Protein AF-A0A2S8ID60-F1 (afdb_monomer_lite)

Secondary structure (DSSP, 8-state):
---------------------------PPPPPEEEEPSSEEEEESSHHHHHHHHTS-HHHHHHHHHHHHHTTSEEEEETT-EEEE----TT-SEEEEEETT---EEEEEGGGEE--

Organism: Burkholderia cepacia (NCBI:txid292)

Foldseek 3Di:
DDDDDDDDDDDDDDPPPPPPPPPPPDPDDDFDKWWFAADKWKWFLDPVLAVVLVPDDPVSNVVSRVVCVVVVGMDIHHGGFIWGWDDDDPPDQWTWIDGVPGDGITITGPNRTDDD

Radius of gyration: 28.08 Å; chains: 1; bounding box: 39×51×85 Å

Structure (mmCIF, N/CA/C/O backbone):
data_AF-A0A2S8ID60-F1
#
_entry.id   AF-A0A2S8ID60-F1
#
loop_
_atom_site.group_PDB
_atom_site.id
_atom_site.type_symbol
_atom_site.label_atom_id
_atom_site.label_alt_id
_atom_site.label_comp_id
_atom_site.label_asym_id
_atom_site.label_entity_id
_atom_site.label_seq_id
_atom_site.pdbx_PDB_ins_code
_atom_site.Cartn_x
_atom_site.Cartn_y
_atom_site.Cartn_z
_atom_site.occupancy
_atom_site.B_iso_or_equiv
_atom_site.auth_seq_id
_atom_site.auth_comp_id
_atom_site.auth_asym_id
_atom_site.auth_atom_id
_atom_site.pdbx_PDB_model_num
ATOM 1 N N . MET A 1 1 ? 20.741 40.042 69.505 1.00 37.84 1 MET A N 1
ATOM 2 C CA . MET A 1 1 ? 19.869 40.332 68.350 1.00 37.84 1 MET A CA 1
ATOM 3 C C . MET A 1 1 ? 19.507 39.009 67.683 1.00 37.84 1 MET A C 1
ATOM 5 O O . MET A 1 1 ? 20.400 38.271 67.306 1.00 37.84 1 MET A O 1
ATOM 9 N N . THR A 1 2 ? 18.205 38.708 67.696 1.00 40.53 2 THR A N 1
ATOM 10 C CA . THR A 1 2 ? 17.407 37.797 66.844 1.00 40.53 2 THR A CA 1
ATOM 11 C C . THR A 1 2 ? 17.888 36.357 66.579 1.00 40.53 2 THR A C 1
ATOM 13 O O . THR A 1 2 ? 18.603 36.088 65.622 1.00 40.53 2 THR A O 1
ATOM 16 N N . PHE A 1 3 ? 17.355 35.409 67.363 1.00 42.16 3 PHE A N 1
ATOM 17 C CA . PHE A 1 3 ? 17.268 33.981 67.024 1.00 42.16 3 PHE A CA 1
ATOM 18 C C . PHE A 1 3 ? 15.909 33.696 66.354 1.00 42.16 3 PHE A C 1
ATOM 20 O O . PHE A 1 3 ? 14.866 33.870 66.985 1.00 42.16 3 PHE A O 1
ATOM 27 N N . SER A 1 4 ? 15.905 33.242 65.098 1.00 43.72 4 SER A N 1
ATOM 28 C CA . SER A 1 4 ? 14.720 32.665 64.434 1.00 43.72 4 SER A CA 1
ATOM 29 C C . SER A 1 4 ? 14.521 31.223 64.942 1.00 43.72 4 SER A C 1
ATOM 31 O O . SER A 1 4 ? 15.461 30.437 64.891 1.00 43.72 4 SER A O 1
ATOM 33 N N . ARG A 1 5 ? 13.444 30.890 65.683 1.00 43.09 5 ARG A N 1
ATOM 34 C CA . ARG A 1 5 ? 12.094 30.440 65.233 1.00 43.09 5 ARG A CA 1
ATOM 35 C C . ARG A 1 5 ? 12.187 29.219 64.286 1.00 43.09 5 ARG A C 1
ATOM 37 O O . ARG A 1 5 ? 12.861 29.322 63.280 1.00 43.09 5 ARG A O 1
ATOM 44 N N . VAL A 1 6 ? 11.565 28.049 64.482 1.00 49.53 6 VAL A N 1
ATOM 45 C CA . VAL A 1 6 ? 10.308 27.633 65.141 1.00 49.53 6 VAL A CA 1
ATOM 46 C C . VAL A 1 6 ? 10.406 26.148 65.555 1.00 49.53 6 VAL A C 1
ATOM 48 O O . VAL A 1 6 ? 11.141 25.363 64.966 1.00 49.53 6 VAL A O 1
ATOM 51 N N . ARG A 1 7 ? 9.650 25.788 66.599 1.00 49.41 7 ARG A N 1
ATOM 52 C CA . ARG A 1 7 ? 9.563 24.487 67.275 1.00 49.41 7 ARG A CA 1
ATOM 53 C C . ARG A 1 7 ? 8.687 23.453 66.538 1.00 49.41 7 ARG A C 1
ATOM 55 O O . ARG A 1 7 ? 7.684 23.808 65.937 1.00 49.41 7 ARG A O 1
ATOM 62 N N . ARG A 1 8 ? 9.070 22.181 66.720 1.00 47.19 8 ARG A N 1
ATOM 63 C CA . ARG A 1 8 ? 8.275 20.942 66.913 1.00 47.19 8 ARG A CA 1
ATOM 64 C C . ARG A 1 8 ? 6.751 20.962 66.640 1.00 47.19 8 ARG A C 1
ATOM 66 O O . ARG A 1 8 ? 6.016 21.597 67.382 1.00 47.19 8 ARG A O 1
ATOM 73 N N . ALA A 1 9 ? 6.362 20.086 65.705 1.00 50.72 9 ALA A N 1
ATOM 74 C CA . ALA A 1 9 ? 5.441 18.933 65.805 1.00 50.72 9 ALA A CA 1
ATOM 75 C C . ALA A 1 9 ? 3.985 19.055 66.323 1.00 50.72 9 ALA A C 1
ATOM 77 O O . ALA A 1 9 ? 3.675 19.783 67.257 1.00 50.72 9 ALA A O 1
ATOM 78 N N . CYS A 1 10 ? 3.182 18.124 65.780 1.00 45.72 10 CYS A N 1
ATOM 79 C CA . CYS A 1 10 ? 1.851 17.635 66.172 1.00 45.72 10 CYS A CA 1
ATOM 80 C C . CYS A 1 10 ? 0.632 18.456 65.730 1.00 45.72 10 CYS A C 1
ATOM 82 O O . CYS A 1 10 ? 0.330 19.513 66.266 1.00 45.72 10 CYS A O 1
ATOM 84 N N . GLY A 1 11 ? -0.136 17.878 64.803 1.00 39.50 11 GLY A N 1
ATOM 85 C CA . GLY A 1 11 ? -1.466 18.356 64.439 1.00 39.50 11 GLY A CA 1
ATOM 86 C C . GLY A 1 11 ? -2.046 17.567 63.274 1.00 39.50 11 GLY A C 1
ATOM 87 O O . GLY A 1 11 ? -1.999 18.016 62.137 1.00 39.50 11 GLY A O 1
ATOM 88 N N . VAL A 1 12 ? -2.554 16.369 63.561 1.00 50.34 12 VAL A N 1
ATOM 89 C CA . VAL A 1 12 ? -3.396 15.581 62.655 1.00 50.34 12 VAL A CA 1
ATOM 90 C C . VAL A 1 12 ? -4.618 16.417 62.266 1.00 50.34 12 VAL A C 1
ATOM 92 O O . VAL A 1 12 ? -5.485 16.634 63.101 1.00 50.34 12 VAL A O 1
ATOM 95 N N . PHE A 1 13 ? -4.703 16.853 61.010 1.00 46.84 13 PHE A N 1
ATOM 96 C CA . PHE A 1 13 ? -5.968 17.182 60.352 1.00 46.84 13 PHE A CA 1
ATOM 97 C C . PHE A 1 13 ? -5.901 16.681 58.912 1.00 46.84 13 PHE A C 1
ATOM 99 O O . PHE A 1 13 ? -5.319 17.299 58.023 1.00 46.84 13 PHE A O 1
ATOM 106 N N . ALA A 1 14 ? -6.470 15.493 58.719 1.00 49.53 14 ALA A N 1
ATOM 107 C CA . ALA A 1 14 ? -6.777 14.940 57.418 1.00 49.53 14 ALA A CA 1
ATOM 108 C C . ALA A 1 14 ? -7.802 15.848 56.724 1.00 49.53 14 ALA A C 1
ATOM 110 O O . ALA A 1 14 ? -8.965 15.888 57.116 1.00 49.53 14 ALA A O 1
ATOM 111 N N . VAL A 1 15 ? -7.376 16.555 55.679 1.00 50.22 15 VAL A N 1
ATOM 112 C CA . VAL A 1 15 ? -8.286 17.034 54.637 1.00 50.22 15 VAL A CA 1
ATOM 113 C C . VAL A 1 15 ? -8.000 16.181 53.415 1.00 50.22 15 VAL A C 1
ATOM 115 O O . VAL A 1 15 ? -7.040 16.380 52.675 1.00 50.22 15 VAL A O 1
ATOM 118 N N . VAL A 1 16 ? -8.817 15.144 53.293 1.00 51.31 16 VAL A N 1
ATOM 119 C CA . VAL A 1 16 ? -8.886 14.235 52.160 1.00 51.31 16 VAL A CA 1
ATOM 120 C C . VAL A 1 16 ? -9.409 15.037 50.965 1.00 51.31 16 VAL A C 1
ATOM 122 O O . VAL A 1 16 ? -10.609 15.111 50.721 1.00 51.31 16 VAL A O 1
ATOM 125 N N . CYS A 1 17 ? -8.509 15.674 50.218 1.00 48.62 17 CYS A N 1
ATOM 126 C CA . CYS A 1 17 ? -8.811 16.129 48.866 1.00 48.62 17 CYS A CA 1
ATOM 127 C C . CYS A 1 17 ? -8.751 14.902 47.953 1.00 48.62 17 CYS A C 1
ATOM 129 O O . CYS A 1 17 ? -7.743 14.657 47.292 1.00 48.62 17 CYS A O 1
ATOM 131 N N . ILE A 1 18 ? -9.822 14.098 47.943 1.00 53.84 18 ILE A N 1
ATOM 132 C CA . ILE A 1 18 ? -10.086 13.186 46.825 1.00 53.84 18 ILE A CA 1
ATOM 133 C C . ILE A 1 18 ? -10.407 14.098 45.647 1.00 53.84 18 ILE A C 1
ATOM 135 O O . ILE A 1 18 ? -11.553 14.477 45.417 1.00 53.84 18 ILE A O 1
ATOM 139 N N . SER A 1 19 ? -9.361 14.531 44.951 1.00 55.47 19 SER A N 1
ATOM 140 C CA . SER A 1 19 ? -9.470 15.146 43.641 1.00 55.47 19 SER A CA 1
ATOM 141 C C . SER A 1 19 ? -10.197 14.133 42.772 1.00 55.47 19 SER A C 1
ATOM 143 O O . SER A 1 19 ? -9.639 13.093 42.423 1.00 55.47 19 SER A O 1
ATOM 145 N N . ALA A 1 20 ? -11.473 14.391 42.509 1.00 57.34 20 ALA A N 1
ATOM 146 C CA . ALA A 1 20 ? -12.277 13.603 41.603 1.00 57.34 20 ALA A CA 1
ATOM 147 C C . ALA A 1 20 ? -11.573 13.590 40.241 1.00 57.34 20 ALA A C 1
ATOM 149 O O . ALA A 1 20 ? -11.657 14.549 39.475 1.00 57.34 20 ALA A O 1
ATOM 150 N N . PHE A 1 21 ? -10.848 12.510 39.945 1.00 57.25 21 PHE A N 1
ATOM 151 C CA . PHE A 1 21 ? -10.451 12.185 38.586 1.00 57.25 21 PHE A CA 1
ATOM 152 C C . PHE A 1 21 ? -11.739 11.828 37.854 1.00 57.25 21 PHE A C 1
ATOM 154 O O . PHE A 1 21 ? -12.169 10.676 37.825 1.00 57.25 21 PHE A O 1
ATOM 161 N N . VAL A 1 22 ? -12.408 12.858 37.334 1.00 59.44 22 VAL A N 1
ATOM 162 C CA . VAL A 1 22 ? -13.525 12.716 36.410 1.00 59.44 22 VAL A CA 1
ATOM 163 C C . VAL A 1 22 ? -12.987 11.888 35.254 1.00 59.44 22 VAL A C 1
ATOM 165 O O . VAL A 1 22 ? -12.222 12.377 34.425 1.00 59.44 22 VAL A O 1
ATOM 168 N N . THR A 1 23 ? -13.328 10.602 35.246 1.00 62.78 23 THR A N 1
ATOM 169 C CA . THR A 1 23 ? -12.973 9.697 34.160 1.00 62.78 23 THR A CA 1
ATOM 170 C C . THR A 1 23 ? -13.897 10.074 33.013 1.00 62.78 23 THR A C 1
ATOM 172 O O . THR A 1 23 ? -14.983 9.524 32.867 1.00 62.78 23 THR A O 1
ATOM 175 N N . GLN A 1 24 ? -13.532 11.117 32.265 1.00 57.84 24 GLN A N 1
ATOM 176 C CA . GLN A 1 24 ? -14.206 11.457 31.022 1.00 57.84 24 GLN A CA 1
ATOM 177 C C . GLN A 1 24 ? -13.963 10.293 30.069 1.00 57.84 24 GLN A C 1
ATOM 179 O O . GLN A 1 24 ? -12.878 10.138 29.512 1.00 57.84 24 GLN A O 1
ATOM 184 N N . SER A 1 25 ? -14.970 9.436 29.930 1.00 59.91 25 SER A N 1
ATOM 185 C CA . SER A 1 25 ? -15.019 8.410 28.901 1.00 59.91 25 SER A CA 1
ATOM 186 C C . SER A 1 25 ? -15.109 9.113 27.548 1.00 59.91 25 SER A C 1
ATOM 188 O O . SER A 1 25 ? -16.197 9.390 27.050 1.00 59.91 25 SER A O 1
ATOM 190 N N . ALA A 1 26 ? -13.964 9.461 26.964 1.00 63.28 26 ALA A N 1
ATOM 191 C CA . ALA A 1 26 ? -13.915 9.869 25.572 1.00 63.28 26 ALA A CA 1
ATOM 192 C C . ALA A 1 26 ? -14.320 8.656 24.725 1.00 63.28 26 ALA A C 1
ATOM 194 O O . ALA A 1 26 ? -13.585 7.672 24.637 1.00 63.28 26 ALA A O 1
ATOM 195 N N . SER A 1 27 ? -15.509 8.701 24.126 1.00 61.81 27 SER A N 1
ATOM 196 C CA . SER A 1 27 ? -15.904 7.738 23.103 1.00 61.81 27 SER A CA 1
ATOM 197 C C . SER A 1 27 ? -15.043 7.990 21.863 1.00 61.81 27 SER A C 1
ATOM 199 O O . SER A 1 27 ? -15.360 8.854 21.044 1.00 61.81 27 SER A O 1
ATOM 201 N N . VAL A 1 28 ? -13.919 7.285 21.743 1.00 67.88 28 VAL A N 1
ATOM 202 C CA . VAL A 1 28 ? -13.118 7.301 20.515 1.00 67.88 28 VAL A CA 1
ATOM 203 C C . VAL A 1 28 ? -13.967 6.654 19.426 1.00 67.88 28 VAL A C 1
ATOM 205 O O . VAL A 1 28 ? -14.371 5.498 19.557 1.00 67.88 28 VAL A O 1
ATOM 208 N N . ALA A 1 29 ? -14.286 7.409 18.373 1.00 74.06 29 ALA A N 1
ATOM 209 C CA . ALA A 1 29 ? -14.977 6.859 17.216 1.00 74.06 29 ALA A CA 1
ATOM 21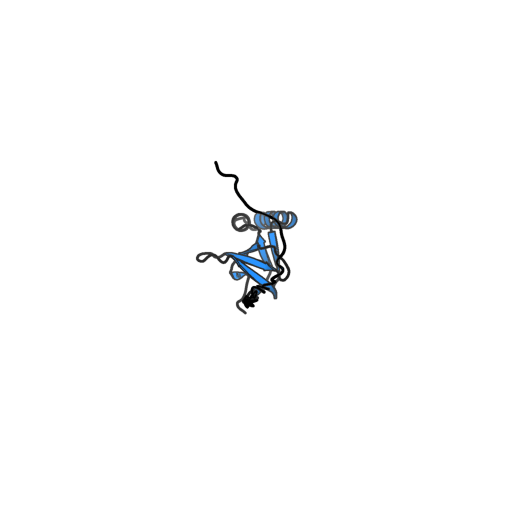0 C C . ALA A 1 29 ? -14.159 5.681 16.669 1.00 74.06 29 ALA A C 1
ATOM 212 O O . ALA A 1 29 ? -12.963 5.820 16.407 1.00 74.06 29 ALA A O 1
ATOM 213 N N . ALA A 1 30 ? -14.795 4.516 16.529 1.00 79.12 30 ALA A N 1
ATOM 214 C CA . ALA A 1 30 ? -14.121 3.343 15.996 1.00 79.12 30 ALA A CA 1
ATOM 215 C C . ALA A 1 30 ? -13.621 3.636 14.567 1.00 79.12 30 ALA A C 1
ATOM 217 O O . ALA A 1 30 ? -14.362 4.238 13.778 1.00 79.12 30 ALA A O 1
ATOM 218 N N . PRO A 1 31 ? -12.396 3.209 14.210 1.00 85.56 31 PRO A N 1
ATOM 219 C CA . PRO A 1 31 ? -11.909 3.314 12.843 1.00 85.56 31 PRO A CA 1
ATOM 220 C C . PRO A 1 31 ? -12.908 2.688 11.867 1.00 85.56 31 PRO A C 1
ATOM 222 O O . PRO A 1 31 ? -13.419 1.590 12.095 1.00 85.56 31 PRO A O 1
ATOM 225 N N . THR A 1 32 ? -13.202 3.385 10.770 1.00 91.38 32 THR A N 1
ATOM 226 C CA . THR A 1 32 ? -14.096 2.841 9.742 1.00 91.38 32 THR A CA 1
ATOM 227 C C . THR A 1 32 ? -13.406 1.681 9.034 1.00 91.38 32 THR A C 1
ATOM 229 O O . THR A 1 32 ? -12.316 1.855 8.490 1.00 91.38 32 THR A O 1
ATOM 232 N N . ALA A 1 33 ? -14.047 0.512 9.045 1.00 94.00 33 ALA A N 1
ATOM 233 C CA . ALA A 1 33 ? -13.590 -0.659 8.310 1.00 94.00 33 ALA A CA 1
ATOM 234 C C . ALA A 1 33 ? -13.897 -0.522 6.812 1.00 94.00 33 ALA A C 1
ATOM 236 O O . ALA A 1 33 ? -14.980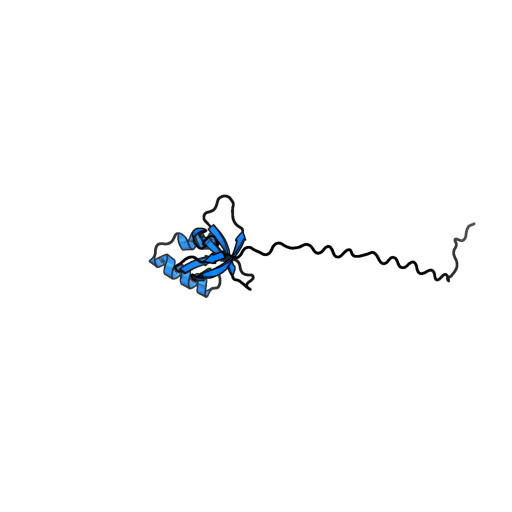 -0.071 6.427 1.00 94.00 33 ALA A O 1
ATOM 237 N N . TYR A 1 34 ? -12.940 -0.950 5.995 1.00 96.00 34 TYR A N 1
ATOM 238 C CA . TYR A 1 34 ? -13.039 -1.070 4.546 1.00 96.00 34 TYR A CA 1
ATOM 239 C C . TYR A 1 34 ? -12.669 -2.486 4.120 1.00 96.00 34 TYR A C 1
ATOM 241 O O . TYR A 1 34 ? -12.026 -3.231 4.866 1.00 96.00 34 TYR A O 1
ATOM 249 N N . HIS A 1 35 ? -13.032 -2.832 2.889 1.00 96.31 35 HIS A N 1
ATOM 250 C CA . HIS A 1 35 ? -12.641 -4.090 2.275 1.00 96.31 35 HIS A CA 1
ATOM 251 C C . HIS A 1 35 ? -11.808 -3.845 1.028 1.00 96.31 35 HIS A C 1
ATOM 253 O O . HIS A 1 35 ? -12.066 -2.928 0.243 1.00 96.31 35 HIS A O 1
ATOM 259 N N . VAL A 1 36 ? -10.789 -4.681 0.867 1.00 97.06 36 VAL A N 1
ATOM 260 C CA . VAL A 1 36 ? -9.964 -4.701 -0.336 1.00 97.06 36 VAL A CA 1
ATOM 261 C C . VAL A 1 36 ? -10.822 -5.185 -1.507 1.00 97.06 36 VAL A C 1
ATOM 263 O O . VAL A 1 36 ? -11.462 -6.235 -1.410 1.00 97.06 36 VAL A O 1
ATOM 266 N N . LYS A 1 37 ? -10.837 -4.428 -2.609 1.00 96.19 37 LYS A N 1
ATOM 267 C CA . LYS A 1 37 ? -11.545 -4.798 -3.842 1.00 96.19 37 LYS A CA 1
ATOM 268 C C . LYS A 1 37 ? -10.998 -6.086 -4.445 1.00 96.19 37 LYS A C 1
ATOM 270 O O . LYS A 1 37 ? -9.888 -6.515 -4.130 1.00 96.19 37 LYS A O 1
ATOM 275 N N . ASP A 1 38 ? -11.762 -6.644 -5.378 1.00 93.38 38 ASP A N 1
ATOM 276 C CA . ASP A 1 38 ? -11.367 -7.803 -6.173 1.00 93.38 38 ASP A CA 1
ATOM 277 C C . ASP A 1 38 ? -9.941 -7.693 -6.734 1.00 93.38 38 ASP A C 1
ATOM 279 O O . ASP A 1 38 ? -9.436 -6.610 -7.051 1.00 93.38 38 ASP A O 1
ATOM 283 N N . GLY A 1 39 ? -9.295 -8.851 -6.869 1.00 92.25 39 GLY A N 1
ATOM 284 C CA . GLY A 1 39 ? -7.917 -8.969 -7.330 1.00 92.25 39 GLY A CA 1
ATOM 285 C C . GLY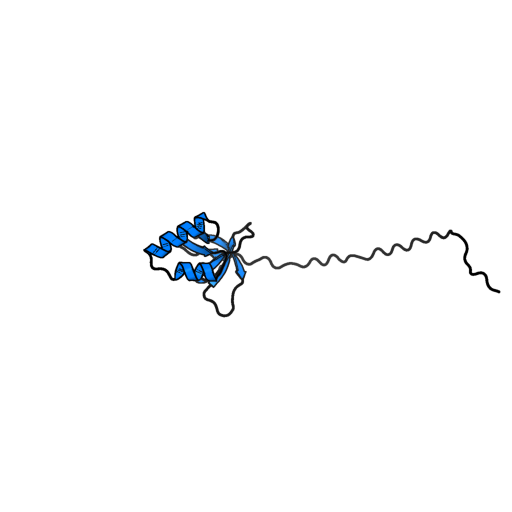 A 1 39 ? -6.884 -8.980 -6.202 1.00 92.25 39 GLY A C 1
ATOM 286 O O . GLY A 1 39 ? -7.149 -9.366 -5.063 1.00 92.25 39 GLY A O 1
ATOM 287 N N . THR A 1 40 ? -5.648 -8.638 -6.560 1.00 94.62 40 THR A N 1
ATOM 288 C CA . THR A 1 40 ? -4.513 -8.550 -5.635 1.00 94.62 40 THR A CA 1
ATOM 289 C C . THR A 1 40 ? -3.908 -7.166 -5.746 1.00 94.62 40 THR A C 1
ATOM 291 O O . THR A 1 40 ? -3.557 -6.730 -6.842 1.00 94.62 40 THR A O 1
ATOM 294 N N . TRP A 1 41 ? -3.764 -6.500 -4.607 1.00 97.44 41 TRP A N 1
ATOM 295 C CA . TRP A 1 41 ? -3.261 -5.135 -4.542 1.00 97.44 41 TRP A CA 1
ATOM 296 C C . TRP A 1 41 ? -1.893 -5.108 -3.883 1.00 97.44 41 TRP A C 1
ATOM 298 O O . TRP A 1 41 ? -1.674 -5.726 -2.845 1.00 97.44 41 TRP A O 1
ATOM 308 N N . PHE A 1 42 ? -0.964 -4.394 -4.502 1.00 98.00 42 PHE A N 1
ATOM 309 C CA . PHE A 1 42 ? 0.394 -4.230 -4.004 1.00 98.00 42 PHE A CA 1
ATOM 310 C C . PHE A 1 42 ? 0.476 -2.988 -3.120 1.00 98.00 42 PHE A C 1
ATOM 312 O O . PHE A 1 42 ? -0.104 -1.964 -3.469 1.00 98.00 42 PHE A O 1
ATOM 319 N N . GLY A 1 43 ? 1.202 -3.055 -2.006 1.00 98.12 43 GLY A N 1
ATOM 320 C CA . GLY A 1 43 ? 1.486 -1.875 -1.192 1.00 98.12 43 GLY A CA 1
ATOM 321 C C . GLY A 1 43 ? 2.862 -1.918 -0.544 1.00 98.12 43 GLY A C 1
ATOM 322 O O . GLY A 1 43 ? 3.427 -2.996 -0.385 1.00 98.12 43 GLY A O 1
ATOM 323 N N . CYS A 1 44 ? 3.407 -0.759 -0.176 1.00 98.50 44 CYS A N 1
ATOM 324 C CA . CYS A 1 44 ? 4.739 -0.632 0.427 1.00 98.50 44 CYS A CA 1
ATOM 325 C C . CYS A 1 44 ? 4.755 0.288 1.647 1.00 98.50 44 CYS A C 1
ATOM 327 O O . CYS A 1 44 ? 3.941 1.196 1.753 1.00 98.50 44 CYS A O 1
ATOM 329 N N . ASP A 1 45 ? 5.717 0.068 2.538 1.00 97.81 45 ASP A N 1
ATOM 330 C CA . ASP A 1 45 ? 5.977 0.845 3.759 1.00 97.81 45 ASP A CA 1
ATOM 331 C C . ASP A 1 45 ? 6.044 2.367 3.528 1.00 97.81 45 ASP A C 1
ATOM 333 O O . ASP A 1 45 ? 5.627 3.175 4.353 1.00 97.81 45 ASP A O 1
ATOM 337 N N . THR A 1 46 ? 6.544 2.766 2.363 1.00 97.25 46 THR A N 1
ATOM 338 C CA . THR A 1 46 ? 6.810 4.147 1.981 1.00 97.25 46 THR A CA 1
ATOM 339 C C . THR A 1 46 ? 6.210 4.453 0.616 1.00 97.25 46 THR A C 1
ATOM 341 O O . THR A 1 46 ? 6.251 3.648 -0.323 1.00 97.25 46 THR A O 1
ATOM 344 N N . LYS A 1 47 ? 5.687 5.674 0.488 1.00 95.56 47 LYS A N 1
ATOM 345 C CA . LYS A 1 47 ? 5.083 6.183 -0.745 1.00 95.56 47 LYS A CA 1
ATOM 346 C C . LYS A 1 47 ? 6.082 6.227 -1.908 1.00 95.56 47 LYS A C 1
ATOM 348 O O . LYS A 1 47 ? 5.744 5.827 -3.020 1.00 95.56 47 LYS A O 1
ATOM 353 N N . ASP A 1 48 ? 7.325 6.624 -1.643 1.00 97.06 48 ASP A N 1
ATOM 354 C CA . ASP A 1 48 ? 8.379 6.685 -2.663 1.00 97.06 48 ASP A CA 1
ATOM 355 C C . ASP A 1 48 ? 8.746 5.301 -3.204 1.00 97.06 48 ASP A C 1
ATOM 357 O O . ASP A 1 48 ? 8.911 5.127 -4.414 1.00 97.06 48 ASP A O 1
ATOM 361 N N . ARG A 1 49 ? 8.826 4.285 -2.334 1.00 97.88 49 ARG A N 1
ATOM 362 C CA . ARG A 1 49 ? 9.092 2.906 -2.762 1.00 97.88 49 ARG A CA 1
ATOM 363 C C . ARG A 1 49 ? 7.948 2.360 -3.599 1.00 97.88 49 ARG A C 1
ATOM 365 O O . ARG A 1 49 ? 8.209 1.755 -4.638 1.00 97.88 49 ARG A O 1
ATOM 372 N N . PHE A 1 50 ? 6.706 2.605 -3.178 1.00 97.94 50 PHE A N 1
ATOM 373 C CA . PHE A 1 50 ? 5.527 2.228 -3.948 1.00 97.94 50 PHE A CA 1
ATOM 374 C C . PHE A 1 50 ? 5.598 2.809 -5.366 1.00 97.94 50 PHE A C 1
ATOM 376 O O . PHE A 1 50 ? 5.583 2.051 -6.335 1.00 97.94 50 PHE A O 1
ATOM 383 N N . TYR A 1 51 ? 5.784 4.125 -5.508 1.00 96.75 51 TYR A N 1
ATOM 384 C CA . TYR A 1 51 ? 5.873 4.753 -6.829 1.00 96.75 51 TYR A CA 1
ATOM 385 C C . TYR A 1 51 ? 7.060 4.271 -7.655 1.00 96.75 51 TYR A C 1
ATOM 387 O O . TYR A 1 51 ? 6.912 4.035 -8.853 1.00 96.75 51 TYR A O 1
ATOM 395 N N . LYS A 1 52 ? 8.227 4.089 -7.031 1.00 97.56 52 LYS A N 1
ATOM 396 C CA . LYS A 1 52 ? 9.415 3.580 -7.717 1.00 97.56 52 LYS A CA 1
ATOM 397 C C . LYS A 1 52 ? 9.195 2.178 -8.275 1.00 97.56 52 LYS A C 1
ATOM 399 O O . LYS A 1 52 ? 9.631 1.901 -9.382 1.00 97.56 52 LYS A O 1
ATOM 404 N N . ILE A 1 53 ? 8.549 1.289 -7.523 1.00 98.00 53 ILE A N 1
ATOM 405 C CA . ILE A 1 53 ? 8.270 -0.068 -8.007 1.00 98.00 53 ILE A CA 1
ATOM 406 C C . ILE A 1 53 ? 7.195 -0.032 -9.096 1.00 98.00 53 ILE A C 1
ATOM 408 O O . ILE A 1 53 ? 7.347 -0.690 -10.122 1.00 98.00 53 ILE A O 1
ATOM 412 N N . MET A 1 54 ? 6.144 0.769 -8.905 1.00 96.56 54 MET A N 1
ATOM 413 C CA . MET A 1 54 ? 5.040 0.908 -9.858 1.00 96.56 54 MET A CA 1
ATOM 414 C C . MET A 1 54 ? 5.444 1.549 -11.195 1.00 96.56 54 MET A C 1
ATOM 416 O O . MET A 1 54 ? 4.718 1.387 -12.172 1.00 96.56 54 MET A O 1
ATOM 420 N N . SER A 1 55 ? 6.570 2.267 -11.263 1.00 97.00 55 SER A N 1
ATOM 421 C CA . SER A 1 55 ? 7.046 2.903 -12.500 1.00 97.00 55 SER A CA 1
ATOM 422 C C . SER A 1 55 ? 7.787 1.954 -13.446 1.00 97.00 55 SER A C 1
ATOM 424 O O . SER A 1 55 ? 8.039 2.311 -14.597 1.00 97.00 55 SER A O 1
ATOM 426 N N . PHE A 1 56 ? 8.145 0.755 -12.984 1.00 97.56 56 PHE A N 1
ATOM 427 C CA . PHE A 1 56 ? 8.831 -0.231 -13.807 1.00 97.56 56 PHE A CA 1
ATOM 428 C C . PHE A 1 56 ? 7.903 -0.877 -14.845 1.00 97.56 56 PHE A C 1
ATOM 430 O O . PHE A 1 56 ? 6.692 -0.993 -14.656 1.00 97.56 56 PHE A O 1
ATOM 437 N N . ASP A 1 57 ? 8.493 -1.379 -15.935 1.00 97.94 57 ASP A N 1
ATOM 438 C CA . ASP A 1 57 ? 7.789 -2.276 -16.852 1.00 97.94 57 ASP A CA 1
ATOM 439 C C . ASP A 1 57 ? 7.352 -3.572 -16.146 1.00 97.94 57 ASP A C 1
ATOM 441 O O . ASP A 1 57 ? 7.803 -3.893 -15.049 1.00 97.94 57 ASP A O 1
ATOM 445 N N . LYS A 1 58 ? 6.497 -4.374 -16.790 1.00 95.56 58 LYS A N 1
ATOM 446 C CA . LYS A 1 58 ? 5.922 -5.583 -16.175 1.00 95.56 58 LYS A CA 1
ATOM 447 C C . LYS A 1 58 ? 6.967 -6.589 -15.668 1.00 95.56 58 LYS A C 1
ATOM 449 O O . LYS A 1 58 ? 6.739 -7.236 -14.644 1.00 95.56 58 LYS A O 1
ATOM 454 N N . VAL A 1 59 ? 8.084 -6.766 -16.377 1.00 97.25 59 VAL A N 1
ATOM 455 C CA . VAL A 1 59 ? 9.114 -7.756 -16.024 1.00 97.25 59 VAL A CA 1
ATOM 456 C C . VAL A 1 59 ? 9.947 -7.247 -14.851 1.00 97.25 59 VAL A C 1
ATOM 458 O O . VAL A 1 59 ? 10.179 -7.991 -13.893 1.00 97.25 59 VAL A O 1
ATOM 461 N N . ALA A 1 60 ? 10.360 -5.982 -14.904 1.00 97.94 60 ALA A N 1
ATOM 462 C CA . ALA A 1 60 ? 11.106 -5.331 -13.835 1.00 97.94 60 ALA A CA 1
ATOM 463 C C . ALA A 1 60 ? 10.249 -5.139 -12.572 1.00 97.94 60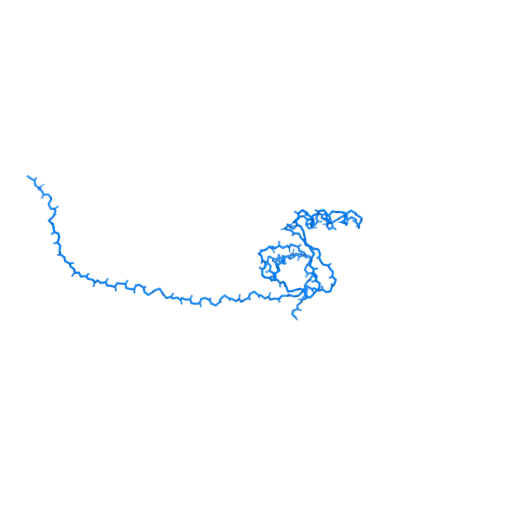 ALA A C 1
ATOM 465 O O . ALA A 1 60 ? 10.718 -5.448 -11.476 1.00 97.94 60 ALA A O 1
ATOM 466 N N . PHE A 1 61 ? 8.975 -4.761 -12.722 1.00 97.44 61 PHE A N 1
ATOM 467 C CA . PHE A 1 61 ? 7.991 -4.681 -11.641 1.00 97.44 61 PHE A CA 1
ATOM 468 C C . PHE A 1 61 ? 7.909 -6.001 -10.887 1.00 97.44 61 PHE A C 1
ATOM 470 O O . PHE A 1 61 ? 8.083 -6.021 -9.674 1.00 97.44 61 PHE A O 1
ATOM 477 N N . ARG A 1 62 ? 7.708 -7.124 -11.592 1.00 97.25 62 ARG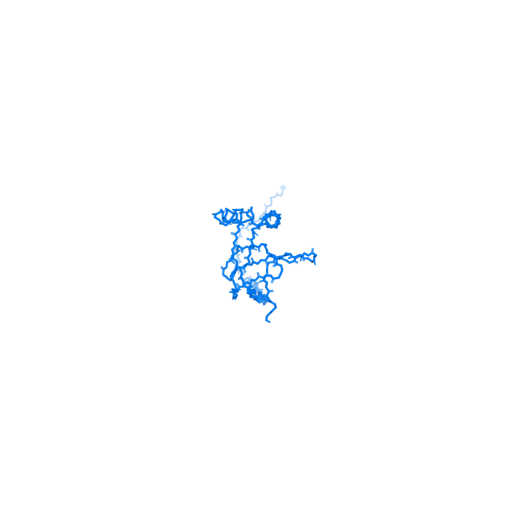 A N 1
ATOM 478 C CA . ARG A 1 62 ? 7.570 -8.434 -10.944 1.00 97.25 62 ARG A CA 1
ATOM 479 C C . ARG A 1 62 ? 8.799 -8.779 -10.104 1.00 97.25 62 ARG A C 1
ATOM 481 O O . ARG A 1 62 ? 8.649 -9.229 -8.973 1.00 97.25 62 ARG A O 1
ATOM 488 N N . LYS A 1 63 ? 10.004 -8.558 -10.638 1.00 98.06 63 LYS A N 1
ATOM 489 C CA . LYS A 1 63 ? 11.257 -8.820 -9.912 1.00 98.06 63 LYS A CA 1
ATOM 490 C C . LYS A 1 63 ? 11.408 -7.908 -8.692 1.00 98.06 63 LYS A C 1
ATOM 492 O O . LYS A 1 63 ? 11.713 -8.394 -7.607 1.00 98.06 63 LYS A O 1
ATOM 497 N N . ALA A 1 64 ? 11.164 -6.608 -8.861 1.00 98.00 64 ALA A N 1
ATOM 498 C CA . ALA A 1 64 ? 11.285 -5.623 -7.791 1.00 98.00 64 ALA A CA 1
ATOM 499 C C . ALA A 1 64 ? 10.244 -5.843 -6.683 1.00 98.00 64 ALA A C 1
ATOM 501 O O . ALA A 1 64 ? 10.585 -5.787 -5.506 1.00 98.00 64 ALA A O 1
ATOM 502 N N . ALA A 1 65 ? 8.997 -6.142 -7.053 1.00 97.88 65 ALA A N 1
ATOM 503 C CA . ALA A 1 65 ? 7.914 -6.417 -6.120 1.00 97.88 65 ALA A CA 1
ATOM 504 C C . ALA A 1 65 ? 8.208 -7.661 -5.274 1.00 97.88 65 ALA A C 1
ATOM 506 O O . ALA A 1 65 ? 8.102 -7.586 -4.055 1.00 97.88 65 ALA A O 1
ATOM 507 N N . ILE A 1 66 ? 8.635 -8.770 -5.894 1.00 98.06 66 ILE A N 1
ATOM 508 C CA . ILE A 1 66 ? 9.000 -9.998 -5.165 1.00 98.06 66 ILE A CA 1
ATOM 509 C C . ILE A 1 66 ? 10.124 -9.709 -4.168 1.00 98.06 66 ILE A C 1
ATOM 511 O O . ILE A 1 66 ? 9.959 -9.967 -2.981 1.00 98.06 66 ILE A O 1
ATOM 515 N N . SER A 1 67 ? 11.215 -9.088 -4.624 1.00 98.25 67 SER A N 1
ATOM 516 C CA . SER A 1 67 ? 12.349 -8.760 -3.754 1.00 98.25 67 SER A CA 1
ATOM 517 C C . SER A 1 67 ? 11.952 -7.833 -2.597 1.00 98.25 67 SER A C 1
ATOM 519 O O . SER A 1 67 ? 12.394 -8.025 -1.465 1.00 98.25 67 SER A O 1
ATOM 521 N N . ALA A 1 68 ? 11.092 -6.843 -2.846 1.00 98.00 68 ALA A N 1
ATOM 522 C CA . ALA A 1 68 ? 10.643 -5.920 -1.810 1.00 98.00 68 ALA A CA 1
ATOM 523 C C . ALA A 1 68 ? 9.689 -6.574 -0.796 1.00 98.00 68 ALA A C 1
ATOM 525 O O . ALA A 1 68 ? 9.722 -6.201 0.377 1.00 98.00 68 ALA A O 1
ATOM 526 N N . ILE A 1 69 ? 8.876 -7.543 -1.232 1.00 98.19 69 ILE A N 1
ATOM 527 C CA . ILE A 1 69 ? 8.025 -8.358 -0.354 1.00 98.19 69 ILE A CA 1
ATOM 528 C C . ILE A 1 69 ? 8.881 -9.277 0.519 1.00 98.19 69 ILE A C 1
ATOM 530 O O . ILE A 1 69 ? 8.687 -9.313 1.729 1.00 98.19 69 ILE A O 1
ATOM 534 N N . GLU A 1 70 ? 9.858 -9.976 -0.064 1.00 98.00 70 GLU A N 1
ATOM 535 C CA . GLU A 1 70 ? 10.779 -10.853 0.677 1.00 98.00 70 GLU A CA 1
ATOM 536 C C . GLU A 1 70 ? 11.585 -10.084 1.730 1.00 98.00 70 GLU A C 1
ATOM 538 O O . GLU A 1 70 ? 11.840 -10.591 2.818 1.00 98.00 70 GLU A O 1
ATOM 543 N N . ALA A 1 71 ? 11.933 -8.832 1.434 1.00 97.69 71 ALA A N 1
ATOM 544 C CA . ALA A 1 71 ? 12.605 -7.939 2.368 1.00 97.69 71 ALA A CA 1
ATOM 545 C C . ALA A 1 71 ? 11.667 -7.297 3.415 1.00 97.69 71 ALA A C 1
ATOM 547 O O . ALA A 1 71 ? 12.128 -6.474 4.202 1.00 97.69 71 ALA A O 1
ATOM 548 N N . GLY A 1 72 ? 10.364 -7.604 3.406 1.00 97.00 72 GLY A N 1
ATOM 549 C CA . GLY A 1 72 ? 9.376 -7.076 4.358 1.00 97.00 72 GLY A CA 1
ATOM 550 C C . GLY A 1 72 ? 8.966 -5.615 4.135 1.00 97.00 72 GLY A C 1
ATOM 551 O O . GLY A 1 72 ? 8.207 -5.059 4.923 1.00 97.00 72 GLY A O 1
ATOM 552 N N . ASN A 1 73 ? 9.433 -4.983 3.055 1.00 97.94 73 ASN A N 1
ATOM 553 C CA . ASN A 1 73 ? 9.153 -3.574 2.771 1.00 97.94 73 ASN A CA 1
ATOM 554 C C . ASN A 1 73 ? 7.816 -3.364 2.048 1.00 97.94 73 ASN A C 1
ATOM 556 O O . ASN A 1 73 ? 7.284 -2.256 2.019 1.00 97.94 73 ASN A O 1
ATOM 560 N N . CYS A 1 74 ? 7.305 -4.407 1.396 1.00 98.31 74 CYS A N 1
ATOM 561 C CA . CYS A 1 74 ? 6.054 -4.369 0.653 1.00 98.31 74 CYS A CA 1
ATOM 562 C C . CYS A 1 74 ? 5.210 -5.610 0.943 1.00 98.31 74 CYS A C 1
ATOM 564 O O . CYS A 1 74 ? 5.697 -6.621 1.441 1.00 98.31 74 CYS A O 1
ATOM 566 N N . THR A 1 75 ? 3.923 -5.533 0.629 1.00 98.25 75 THR A N 1
ATOM 567 C CA . THR A 1 75 ? 2.943 -6.573 0.924 1.00 98.25 75 THR A CA 1
ATOM 568 C C . THR A 1 75 ? 1.912 -6.703 -0.195 1.00 98.25 75 THR A C 1
ATOM 570 O O . THR A 1 75 ? 1.800 -5.846 -1.077 1.00 98.25 75 THR A O 1
ATOM 573 N N . LEU A 1 76 ? 1.144 -7.793 -0.149 1.00 97.62 76 LEU A N 1
ATOM 574 C CA . LEU A 1 76 ? 0.002 -8.034 -1.027 1.00 97.62 76 LEU A CA 1
ATOM 575 C C . LEU A 1 76 ? -1.287 -8.077 -0.215 1.00 97.62 76 LEU A C 1
ATOM 577 O O . LEU A 1 76 ? -1.458 -8.926 0.662 1.00 97.62 76 LEU A O 1
ATOM 581 N N . PHE A 1 77 ? -2.217 -7.195 -0.539 1.00 97.38 77 PHE A N 1
ATOM 582 C CA . PHE A 1 77 ? -3.580 -7.219 -0.036 1.00 97.38 77 PHE A CA 1
ATOM 583 C C . PHE A 1 77 ? -4.436 -8.136 -0.908 1.00 97.38 77 PHE A C 1
ATOM 585 O O . PHE A 1 77 ? -4.365 -8.087 -2.140 1.00 97.38 77 PHE A O 1
ATOM 592 N N . ARG A 1 78 ? -5.238 -8.985 -0.263 1.00 96.12 78 ARG A N 1
ATOM 593 C CA . ARG A 1 78 ? -6.146 -9.916 -0.941 1.00 96.12 78 ARG A CA 1
ATOM 594 C C . ARG A 1 78 ? -7.561 -9.358 -0.927 1.00 96.12 78 ARG A C 1
ATOM 596 O O . ARG A 1 78 ? -7.947 -8.726 0.052 1.00 96.12 78 ARG A O 1
ATOM 603 N N . ALA A 1 79 ? -8.322 -9.630 -1.980 1.00 96.19 79 ALA A N 1
ATOM 604 C CA . ALA A 1 79 ? -9.736 -9.282 -2.056 1.00 96.19 79 ALA A CA 1
ATOM 605 C C . ALA A 1 79 ? -10.526 -9.731 -0.812 1.00 96.19 79 ALA A C 1
ATOM 607 O O . ALA A 1 79 ? -10.266 -10.798 -0.251 1.00 96.19 79 ALA A O 1
ATOM 608 N N . GLY A 1 80 ? -11.482 -8.904 -0.386 1.00 95.06 80 GLY A N 1
ATOM 609 C CA . GLY A 1 80 ? -12.357 -9.152 0.764 1.00 95.06 80 GLY A CA 1
ATOM 610 C C . GLY A 1 80 ? -11.704 -8.947 2.133 1.00 95.06 80 GLY A C 1
ATOM 611 O O . GLY A 1 80 ? -12.383 -9.006 3.153 1.00 95.06 80 GLY A O 1
ATOM 612 N N . GLN A 1 81 ? -10.399 -8.685 2.189 1.00 95.44 81 GLN A N 1
ATOM 613 C CA . GLN A 1 81 ? -9.702 -8.479 3.450 1.00 95.44 81 GLN A CA 1
ATOM 614 C C . GLN A 1 81 ? -10.142 -7.174 4.128 1.00 95.44 81 GLN A C 1
ATOM 616 O O . GLN A 1 81 ? -10.173 -6.119 3.489 1.00 95.44 81 GLN A O 1
ATOM 621 N N . THR A 1 82 ? -10.416 -7.235 5.434 1.00 96.44 82 THR A N 1
ATOM 622 C CA . THR A 1 82 ? -10.667 -6.051 6.264 1.00 96.44 82 THR A CA 1
ATOM 623 C C . THR A 1 82 ? -9.396 -5.227 6.433 1.00 96.44 82 THR A C 1
ATOM 625 O O . THR A 1 82 ? -8.339 -5.731 6.829 1.00 96.44 82 THR A O 1
ATOM 628 N N . VAL A 1 83 ? -9.511 -3.939 6.128 1.00 97.06 83 VAL A N 1
ATOM 629 C CA . VAL A 1 83 ? -8.447 -2.946 6.257 1.00 97.06 83 VAL A CA 1
ATOM 630 C C . VAL A 1 83 ? -9.001 -1.645 6.825 1.00 97.06 83 VAL A C 1
ATOM 632 O O . VAL A 1 83 ? -10.194 -1.352 6.733 1.00 97.06 83 VAL A O 1
ATOM 635 N N . TYR A 1 84 ? -8.109 -0.848 7.395 1.00 96.25 84 TYR A N 1
ATOM 636 C CA . TYR A 1 84 ? -8.405 0.463 7.949 1.00 96.25 84 TYR A CA 1
ATOM 637 C C . TYR A 1 84 ? -7.522 1.504 7.275 1.00 96.25 84 TYR A C 1
ATOM 639 O O . TYR A 1 84 ? -6.364 1.231 6.957 1.00 96.25 84 TYR A O 1
ATOM 647 N N . LEU A 1 85 ? -8.080 2.692 7.053 1.00 95.12 85 LEU A N 1
ATOM 648 C CA . LEU A 1 85 ? -7.330 3.822 6.517 1.00 95.12 85 LEU A CA 1
ATOM 649 C C . LEU A 1 85 ? -6.365 4.362 7.580 1.00 95.12 85 LEU A C 1
ATOM 651 O O . LEU A 1 85 ? -6.786 4.622 8.709 1.00 95.12 85 LEU A O 1
ATOM 655 N N . GLY A 1 86 ? -5.100 4.524 7.192 1.00 93.00 86 GLY A N 1
ATOM 656 C CA . GLY A 1 86 ? -4.117 5.358 7.886 1.00 93.00 86 GLY A CA 1
ATOM 657 C C . GLY A 1 86 ? -4.158 6.776 7.312 1.00 93.00 86 GLY A C 1
ATOM 658 O O . GLY A 1 86 ? -5.220 7.403 7.278 1.00 93.00 86 GLY A O 1
ATOM 659 N N . ASP A 1 87 ? -3.032 7.267 6.788 1.00 92.38 87 ASP A N 1
ATOM 660 C CA . ASP A 1 87 ? -2.988 8.539 6.063 1.00 92.38 87 ASP A CA 1
ATOM 661 C C . ASP A 1 87 ? -3.738 8.501 4.713 1.00 92.38 87 ASP A C 1
ATOM 663 O O . ASP A 1 87 ? -3.657 7.555 3.918 1.00 92.38 87 ASP A O 1
ATOM 667 N N . VAL A 1 88 ? -4.456 9.591 4.437 1.00 91.69 88 VAL A N 1
ATOM 668 C CA . VAL A 1 88 ? -5.232 9.823 3.216 1.00 91.69 88 VAL A CA 1
ATOM 669 C C . VAL A 1 88 ? -4.923 11.232 2.705 1.00 91.69 88 VAL A C 1
ATOM 671 O O . VAL A 1 88 ? -5.641 12.184 3.023 1.00 91.69 88 VAL A O 1
ATOM 674 N N . PRO A 1 89 ? -3.887 11.393 1.865 1.00 89.19 89 PRO A N 1
ATOM 675 C CA . PRO A 1 89 ? -3.545 12.691 1.300 1.00 89.19 89 PRO A CA 1
ATOM 676 C C . PRO A 1 89 ? -4.713 13.307 0.513 1.00 89.19 89 PRO A C 1
ATOM 678 O O . PRO A 1 89 ? -5.365 12.626 -0.284 1.00 89.19 89 PRO A O 1
ATOM 681 N N . ILE A 1 90 ? -4.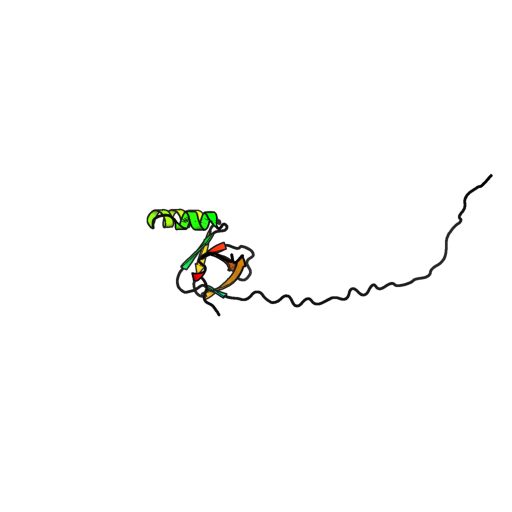935 14.616 0.699 1.00 79.38 90 ILE A N 1
ATOM 682 C CA . ILE A 1 90 ? -6.046 15.380 0.091 1.00 79.38 90 ILE A CA 1
ATOM 683 C C . ILE A 1 90 ? -5.987 15.342 -1.447 1.00 79.38 90 ILE A C 1
ATOM 685 O O . ILE A 1 90 ? -7.015 15.227 -2.108 1.00 79.38 90 ILE A O 1
ATOM 689 N N . LEU A 1 91 ? -4.780 15.396 -2.020 1.00 74.56 91 LEU A N 1
ATOM 690 C CA . LEU A 1 91 ? -4.530 15.383 -3.466 1.00 74.56 91 LEU A CA 1
ATOM 691 C C . LEU A 1 91 ? -3.648 14.187 -3.854 1.00 74.56 91 LEU A C 1
ATOM 693 O O . LEU A 1 91 ? -2.512 14.349 -4.296 1.00 74.56 91 LEU A O 1
ATOM 697 N N . GLY A 1 92 ? -4.143 12.965 -3.639 1.00 73.69 92 GLY A N 1
ATOM 698 C CA . GLY A 1 92 ? -3.376 11.749 -3.914 1.00 73.69 92 GLY A CA 1
ATOM 699 C C . GLY A 1 92 ? -4.215 10.562 -4.381 1.00 73.69 92 GLY A C 1
ATOM 700 O O . GLY A 1 92 ? -5.255 10.246 -3.799 1.00 73.69 92 GLY A O 1
ATOM 701 N N . GLY A 1 93 ? -3.700 9.866 -5.400 1.00 89.38 93 GLY A N 1
ATOM 702 C CA . GLY A 1 93 ? -4.192 8.557 -5.850 1.00 89.38 93 GLY A CA 1
ATOM 703 C C . GLY A 1 93 ? -3.728 7.387 -4.977 1.00 89.38 93 GLY A C 1
ATOM 704 O O . GLY A 1 93 ? -4.050 6.245 -5.275 1.00 89.38 93 GLY A O 1
ATOM 705 N N . VAL A 1 94 ? -2.978 7.654 -3.902 1.00 95.12 94 VAL A N 1
ATOM 706 C CA . VAL A 1 94 ? -2.505 6.637 -2.955 1.00 95.12 94 VAL A CA 1
ATOM 707 C C . VAL A 1 94 ? -2.979 6.938 -1.542 1.00 95.12 94 VAL A C 1
ATOM 709 O O . VAL A 1 94 ? -3.141 8.102 -1.171 1.00 95.12 94 VAL A O 1
ATOM 712 N N . ILE A 1 95 ? -3.176 5.879 -0.770 1.00 96.50 95 ILE A N 1
ATOM 713 C CA . ILE A 1 95 ? -3.650 5.876 0.615 1.00 96.50 95 ILE A CA 1
ATOM 714 C C . ILE A 1 95 ? -2.827 4.877 1.425 1.00 96.50 95 ILE A C 1
ATOM 716 O O . ILE A 1 95 ? -2.295 3.923 0.852 1.00 96.50 95 ILE A O 1
ATOM 720 N N . GLN A 1 96 ? -2.751 5.060 2.740 1.00 96.88 96 GLN A N 1
ATOM 721 C CA . GLN A 1 96 ? -2.250 4.021 3.632 1.00 96.88 96 GLN A CA 1
ATOM 722 C C . GLN A 1 96 ? -3.372 3.095 4.073 1.00 96.88 96 GLN A C 1
ATOM 724 O O . GLN A 1 96 ? -4.451 3.535 4.475 1.00 96.88 96 GLN A O 1
ATOM 729 N N . LEU A 1 97 ? -3.075 1.802 4.034 1.00 97.06 97 LEU A N 1
ATOM 730 C CA . LEU A 1 97 ? -3.912 0.750 4.577 1.00 97.06 97 LEU A CA 1
ATOM 731 C C . LEU A 1 97 ? -3.167 0.007 5.674 1.00 97.06 97 LEU A C 1
ATOM 733 O O . LEU A 1 97 ? -2.006 -0.369 5.509 1.00 97.06 97 LEU A O 1
ATOM 737 N N . ARG A 1 98 ? -3.893 -0.276 6.749 1.00 96.81 98 ARG A N 1
ATOM 738 C CA . ARG A 1 98 ? -3.486 -1.154 7.842 1.00 96.81 98 ARG A CA 1
ATOM 739 C C . ARG A 1 98 ? -4.420 -2.351 7.896 1.00 96.81 98 ARG A C 1
ATOM 741 O O . ARG A 1 98 ? -5.633 -2.188 7.733 1.00 96.81 98 ARG A O 1
ATOM 748 N N . ARG A 1 99 ? -3.891 -3.554 8.116 1.00 96.75 99 ARG A N 1
ATOM 749 C CA . ARG A 1 99 ? -4.734 -4.749 8.276 1.00 96.75 99 ARG A CA 1
ATOM 750 C C . ARG A 1 99 ? -5.425 -4.741 9.635 1.00 96.75 99 ARG A C 1
ATOM 752 O O . ARG A 1 99 ? -4.985 -4.086 10.580 1.00 96.75 99 ARG A O 1
ATOM 759 N N . GLU A 1 100 ? -6.525 -5.473 9.733 1.00 95.69 100 GLU A N 1
ATOM 760 C CA . GLU A 1 100 ? -7.160 -5.725 11.023 1.00 95.69 100 GLU A CA 1
ATOM 761 C C . GLU A 1 100 ? -6.201 -6.444 11.979 1.00 95.69 100 GLU A C 1
ATOM 763 O O . GLU A 1 100 ? -5.562 -7.421 11.605 1.00 95.69 100 GLU A O 1
ATOM 768 N N . GLY A 1 101 ? -6.077 -5.928 13.205 1.00 94.94 101 GLY A N 1
ATOM 769 C CA . GLY A 1 101 ? -5.180 -6.474 14.230 1.00 94.94 101 GLY A CA 1
ATOM 770 C C . GLY A 1 101 ? -3.693 -6.132 14.074 1.00 94.94 101 GLY A C 1
ATOM 771 O O . GLY A 1 101 ? -2.934 -6.380 15.005 1.00 94.94 101 GLY A O 1
ATOM 772 N N . GLU A 1 102 ? -3.276 -5.531 12.959 1.00 95.25 102 GLU A N 1
ATOM 773 C CA . GLU A 1 102 ? -1.873 -5.170 12.701 1.00 95.25 102 GLU A CA 1
ATOM 774 C C . GLU A 1 102 ? -1.602 -3.690 12.976 1.00 95.25 102 GLU A C 1
ATOM 776 O O . GLU A 1 102 ? -2.530 -2.880 13.041 1.00 95.25 102 GLU A O 1
ATOM 781 N N . THR A 1 103 ? -0.330 -3.324 13.134 1.00 94.88 103 THR A N 1
ATOM 782 C CA . THR A 1 103 ? 0.101 -1.927 13.345 1.00 94.88 103 THR A CA 1
ATOM 783 C C . THR A 1 103 ? 0.755 -1.320 12.109 1.00 94.88 103 THR A C 1
ATOM 785 O O . THR A 1 103 ? 0.851 -0.103 11.988 1.00 94.88 103 THR A O 1
ATOM 788 N N . GLU A 1 104 ? 1.168 -2.171 11.181 1.00 97.19 104 GLU A N 1
ATOM 789 C CA . GLU A 1 104 ? 1.925 -1.852 9.991 1.00 97.19 104 GLU A CA 1
ATOM 790 C C . GLU A 1 104 ? 1.026 -1.224 8.925 1.00 97.19 104 GLU A C 1
ATOM 792 O O . GLU A 1 104 ? -0.019 -1.763 8.547 1.00 97.19 104 GLU A O 1
ATOM 797 N N . GLU A 1 105 ? 1.459 -0.078 8.412 1.00 97.31 105 GLU A N 1
ATOM 798 C CA . GLU A 1 105 ? 0.737 0.679 7.400 1.00 97.31 105 GLU A CA 1
ATOM 799 C C . GLU A 1 105 ? 1.479 0.624 6.069 1.00 97.31 105 GLU A C 1
ATOM 801 O O . GLU A 1 105 ? 2.689 0.845 5.999 1.00 97.31 105 GLU A O 1
ATOM 806 N N . TYR A 1 106 ? 0.741 0.369 4.992 1.00 98.38 106 TYR A N 1
ATOM 807 C CA . TYR A 1 106 ? 1.301 0.281 3.651 1.00 98.38 106 TYR A CA 1
ATOM 808 C C . TYR A 1 106 ? 0.555 1.197 2.690 1.00 98.38 106 TYR A C 1
ATOM 810 O O . TYR A 1 106 ? -0.673 1.190 2.608 1.00 98.38 106 TYR A O 1
ATOM 818 N N . TRP A 1 107 ? 1.319 1.952 1.913 1.00 98.19 107 TRP A N 1
ATOM 819 C CA . TRP A 1 107 ? 0.845 2.776 0.816 1.00 98.19 107 TRP A CA 1
ATOM 820 C C . TRP A 1 107 ? 0.431 1.916 -0.372 1.00 98.19 107 TRP A C 1
ATOM 822 O O . TRP A 1 107 ? 1.222 1.112 -0.863 1.00 98.19 107 TRP A O 1
ATOM 832 N N . THR A 1 108 ? -0.788 2.119 -0.857 1.00 97.75 108 THR A N 1
ATOM 833 C CA . THR A 1 108 ? -1.341 1.493 -2.064 1.00 97.75 108 THR A CA 1
ATOM 834 C C . THR A 1 108 ? -2.217 2.490 -2.820 1.00 97.75 108 THR A C 1
ATOM 836 O O . THR A 1 108 ? -2.481 3.594 -2.345 1.00 97.75 108 THR A O 1
ATOM 839 N N . ASN A 1 109 ? -2.686 2.099 -3.998 1.00 96.00 109 ASN A N 1
ATOM 840 C CA . ASN A 1 109 ? -3.657 2.847 -4.785 1.00 96.00 109 ASN A CA 1
ATOM 841 C C . ASN A 1 109 ? -4.990 2.997 -4.035 1.00 96.00 109 ASN A C 1
ATOM 843 O O . ASN A 1 109 ? -5.475 2.051 -3.412 1.00 96.00 109 ASN A O 1
ATOM 847 N N . ARG A 1 110 ? -5.624 4.170 -4.129 1.00 94.69 110 ARG A N 1
ATOM 848 C CA . ARG A 1 110 ? -6.935 4.445 -3.512 1.00 94.69 110 ARG A CA 1
ATOM 849 C C . ARG A 1 110 ? -8.011 3.484 -4.009 1.00 94.69 110 ARG A C 1
ATOM 851 O O . ARG A 1 110 ? -8.935 3.139 -3.278 1.00 94.69 110 ARG A O 1
ATOM 858 N N . GLU A 1 111 ? -7.876 3.029 -5.246 1.00 94.19 111 GLU A N 1
ATOM 859 C CA . GLU A 1 111 ? -8.781 2.095 -5.898 1.00 94.19 111 GLU A CA 1
ATOM 860 C C . GLU A 1 111 ? -8.793 0.717 -5.228 1.00 94.19 111 GLU A C 1
ATOM 862 O O . GLU A 1 111 ? -9.753 -0.023 -5.448 1.00 94.19 111 GLU A O 1
ATOM 867 N N . ALA A 1 112 ? -7.793 0.409 -4.388 1.00 95.88 112 ALA A N 1
ATOM 868 C CA . ALA A 1 112 ? -7.650 -0.866 -3.695 1.00 95.88 112 ALA A CA 1
ATOM 869 C C . ALA A 1 112 ? -8.789 -1.185 -2.728 1.00 95.88 112 ALA A C 1
ATOM 871 O O . ALA A 1 112 ? -8.955 -2.346 -2.369 1.00 95.88 112 ALA A O 1
ATOM 872 N N . ILE A 1 113 ? -9.576 -0.189 -2.320 1.00 95.31 113 ILE A N 1
ATOM 873 C CA . ILE A 1 113 ? -10.708 -0.368 -1.411 1.00 95.31 113 ILE A CA 1
ATOM 874 C C . ILE A 1 113 ? -12.033 -0.008 -2.080 1.00 95.31 113 ILE A C 1
ATOM 876 O O . ILE A 1 113 ? -12.108 0.884 -2.933 1.00 95.31 113 ILE A O 1
ATOM 880 N N . SER A 1 114 ? -13.098 -0.716 -1.713 1.00 87.19 114 SER A N 1
ATOM 881 C CA . SER A 1 114 ? -14.474 -0.296 -1.982 1.00 87.19 114 SER A CA 1
ATOM 882 C C . SER A 1 114 ? -15.008 0.496 -0.796 1.00 87.19 114 SER A C 1
ATOM 884 O O . SER A 1 114 ? -14.653 0.241 0.355 1.00 87.19 114 SER A O 1
ATOM 886 N N . THR A 1 115 ? -15.875 1.470 -1.069 1.00 71.62 115 THR A N 1
ATOM 887 C CA . THR A 1 115 ? -16.796 1.970 -0.044 1.00 71.62 115 THR A CA 1
ATOM 888 C C . THR A 1 115 ? -17.663 0.817 0.459 1.00 71.62 115 THR A C 1
ATOM 890 O O . THR A 1 115 ? -17.950 -0.084 -0.330 1.00 71.62 115 THR A O 1
ATOM 893 N N . LYS A 1 116 ? -17.994 0.866 1.759 1.00 56.22 116 LYS A N 1
ATOM 894 C CA . LYS A 1 116 ? -18.830 -0.090 2.509 1.00 56.22 116 LYS A CA 1
ATOM 895 C C . LYS A 1 116 ? -19.861 -0.833 1.667 1.00 56.22 116 LYS A C 1
ATOM 897 O O . LYS A 1 116 ? -20.621 -0.142 0.953 1.00 56.22 116 LYS A O 1
#

Sequence (116 aa):
MTFSRVRRACGVFAVVCISAFVTQSASVAAPTAYHVKDGTWFGCDTKDRFYKIMSFDKVAFRKAAISAIEAGNCTLFRAGQTVYLGDVPILGGVIQLRREGETEEYWTNREAISTK

pLDDT: mean 83.92, std 19.65, range [37.84, 98.5]